Protein AF-A0A2E5XJJ6-F1 (afdb_monomer_lite)

Structure (mmCIF, N/CA/C/O backbone):
data_AF-A0A2E5XJJ6-F1
#
_entry.id   AF-A0A2E5XJJ6-F1
#
loop_
_atom_site.group_PDB
_atom_site.id
_atom_site.type_symbol
_atom_site.label_atom_id
_atom_site.label_alt_id
_atom_site.label_comp_id
_atom_site.label_asym_id
_atom_site.label_entity_id
_atom_site.label_seq_id
_atom_site.pdbx_PDB_ins_code
_atom_site.Cartn_x
_atom_site.Cartn_y
_atom_site.Cartn_z
_atom_site.occupancy
_atom_site.B_iso_or_equiv
_atom_site.auth_seq_id
_atom_site.auth_comp_id
_atom_site.auth_asym_id
_atom_site.auth_atom_id
_atom_site.pdbx_PDB_model_num
ATOM 1 N N . HIS A 1 1 ? 14.465 3.490 2.347 1.00 74.62 1 HIS A N 1
ATOM 2 C CA . HIS A 1 1 ? 13.041 3.192 2.585 1.00 74.62 1 HIS A CA 1
ATOM 3 C C . HIS A 1 1 ? 12.333 4.503 2.823 1.00 74.62 1 HIS A C 1
ATOM 5 O O . HIS A 1 1 ? 12.908 5.352 3.501 1.00 74.62 1 HIS A O 1
ATOM 11 N N . ASN A 1 2 ? 11.133 4.654 2.283 1.00 90.44 2 ASN A N 1
ATOM 12 C CA . ASN A 1 2 ? 10.227 5.732 2.651 1.00 90.44 2 ASN A CA 1
ATOM 13 C C . ASN A 1 2 ? 8.927 5.113 3.182 1.00 90.44 2 ASN A C 1
ATOM 15 O O . ASN A 1 2 ? 8.636 3.944 2.927 1.00 90.44 2 ASN A O 1
ATOM 19 N N . ALA A 1 3 ? 8.163 5.905 3.916 1.00 92.94 3 ALA A N 1
ATOM 20 C CA . ALA A 1 3 ? 6.823 5.546 4.331 1.00 92.94 3 ALA A CA 1
ATOM 21 C C . ALA A 1 3 ? 5.966 6.797 4.212 1.00 92.94 3 ALA A C 1
ATOM 23 O O . ALA A 1 3 ? 6.300 7.821 4.811 1.00 92.94 3 ALA A O 1
ATOM 24 N N . ASP A 1 4 ? 4.909 6.700 3.423 1.00 96.25 4 ASP A N 1
ATOM 25 C CA . ASP A 1 4 ? 3.832 7.676 3.435 1.00 96.25 4 ASP A CA 1
ATOM 26 C C . ASP A 1 4 ? 2.631 7.095 4.180 1.00 96.25 4 ASP A C 1
ATOM 28 O O . ASP A 1 4 ? 2.526 5.875 4.339 1.00 96.25 4 ASP A O 1
ATOM 32 N N . HIS A 1 5 ? 1.765 7.956 4.695 1.00 95.00 5 HIS A N 1
ATOM 33 C CA . HIS A 1 5 ? 0.622 7.533 5.493 1.00 95.00 5 HIS A CA 1
ATOM 34 C C . HIS A 1 5 ? -0.623 8.315 5.116 1.00 95.00 5 HIS A C 1
ATOM 36 O O . HIS A 1 5 ? -0.577 9.528 4.936 1.00 95.00 5 HIS A O 1
ATOM 42 N N . GLU A 1 6 ? -1.746 7.611 5.070 1.00 95.31 6 GLU A N 1
ATOM 43 C CA . GLU A 1 6 ? -3.056 8.208 4.846 1.00 95.31 6 GLU A CA 1
ATOM 44 C C . GLU A 1 6 ? -4.014 7.736 5.936 1.00 95.31 6 GLU A C 1
ATOM 46 O O . GLU A 1 6 ? -3.976 6.574 6.349 1.00 95.31 6 GLU A O 1
ATOM 51 N N . ILE A 1 7 ? -4.866 8.649 6.401 1.00 94.25 7 ILE A N 1
ATOM 52 C CA . ILE A 1 7 ? -5.979 8.336 7.294 1.00 94.25 7 ILE A CA 1
ATOM 53 C C . ILE A 1 7 ? -7.25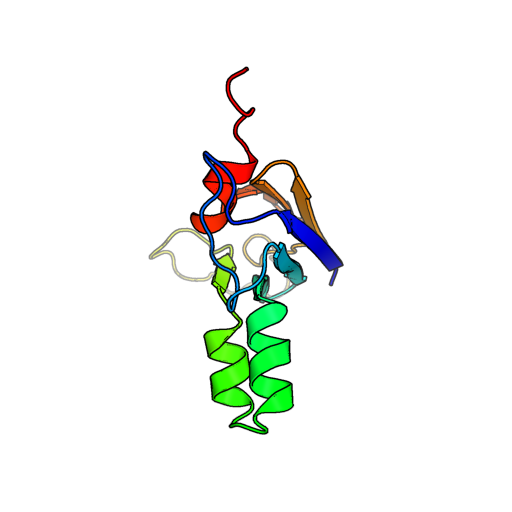8 8.666 6.540 1.00 94.25 7 ILE A C 1
ATOM 55 O O . ILE A 1 7 ? -7.598 9.828 6.317 1.00 94.25 7 ILE A O 1
ATOM 59 N N . PHE A 1 8 ? -7.976 7.623 6.168 1.00 92.94 8 PHE A N 1
ATOM 60 C CA . PHE A 1 8 ? -9.224 7.702 5.443 1.00 92.94 8 PHE A CA 1
ATOM 61 C C . PHE A 1 8 ? -10.383 7.883 6.407 1.00 92.94 8 PHE A C 1
ATOM 63 O O . PHE A 1 8 ? -10.449 7.206 7.425 1.00 92.94 8 PHE A O 1
ATOM 70 N N . GLN A 1 9 ? -11.339 8.743 6.063 1.00 91.62 9 GLN A N 1
ATOM 71 C CA . GLN A 1 9 ? -12.636 8.751 6.731 1.00 91.62 9 GLN A CA 1
ATOM 72 C C . GLN A 1 9 ? -13.520 7.650 6.133 1.00 91.62 9 GLN A C 1
ATOM 74 O O . GLN A 1 9 ? -13.674 7.572 4.913 1.00 91.62 9 GLN A O 1
ATOM 79 N N . THR A 1 10 ? -14.117 6.812 6.975 1.00 91.50 10 THR A N 1
ATOM 80 C CA . THR A 1 10 ? -14.937 5.669 6.546 1.00 91.50 10 THR A CA 1
ATOM 81 C C . THR A 1 10 ? -16.407 5.840 6.940 1.00 91.50 10 THR A C 1
ATOM 83 O O . THR A 1 10 ? -16.777 6.788 7.639 1.00 91.50 10 THR A O 1
ATOM 86 N N . GLY A 1 11 ? -17.277 4.954 6.443 1.00 88.38 11 GLY A N 1
ATOM 87 C CA . GLY A 1 11 ? -18.686 4.892 6.858 1.00 88.38 11 GLY A CA 1
ATOM 88 C C . GLY A 1 11 ? -19.578 6.022 6.325 1.00 88.38 11 GLY A C 1
ATOM 89 O O . GLY A 1 11 ? -20.697 6.214 6.804 1.00 88.38 11 GLY A O 1
ATOM 90 N N . LEU A 1 12 ? -19.106 6.774 5.330 1.00 87.69 12 LEU A N 1
ATOM 91 C CA . LEU A 1 12 ? -19.856 7.834 4.653 1.00 87.69 12 LEU A CA 1
ATOM 92 C C . LEU A 1 12 ? -20.423 7.343 3.305 1.00 87.69 12 LEU A C 1
ATOM 94 O O . LEU A 1 12 ? -19.916 6.376 2.735 1.00 87.69 12 LEU A O 1
ATOM 98 N N . PRO A 1 13 ? -21.447 8.007 2.731 1.00 87.81 13 PRO A N 1
ATOM 99 C CA . PRO A 1 13 ? -21.937 7.668 1.396 1.00 87.81 13 PRO A CA 1
ATOM 100 C C . PRO A 1 13 ? -20.811 7.691 0.352 1.00 87.81 13 PRO A C 1
ATOM 102 O O . PRO A 1 13 ? -20.196 8.728 0.119 1.00 87.81 13 PRO A O 1
ATOM 105 N N . GLY A 1 14 ? -20.553 6.544 -0.279 1.00 84.25 14 GLY A N 1
ATOM 106 C CA . GLY A 1 14 ? -19.476 6.386 -1.261 1.00 84.25 14 GLY A CA 1
ATOM 107 C C . GLY A 1 14 ? -18.113 5.998 -0.680 1.00 84.25 14 GLY A C 1
ATOM 108 O O . GLY A 1 14 ? -17.218 5.723 -1.468 1.00 84.25 14 GLY A O 1
ATOM 109 N N . PHE A 1 15 ? -17.965 5.903 0.647 1.00 87.81 15 PHE A N 1
ATOM 110 C CA . PHE A 1 15 ? -16.746 5.445 1.319 1.00 87.81 15 PHE A CA 1
ATOM 111 C C . PHE A 1 15 ? -17.052 4.208 2.176 1.00 87.81 15 PHE A C 1
ATOM 113 O O . PHE A 1 15 ? -17.692 4.345 3.224 1.00 87.81 15 PHE A O 1
ATOM 120 N N . PRO A 1 16 ? -16.650 3.001 1.735 1.00 87.06 16 PRO A N 1
ATOM 121 C CA . PRO A 1 16 ? -16.906 1.776 2.482 1.00 87.06 16 PRO A CA 1
ATOM 122 C C . PRO A 1 16 ? -16.232 1.821 3.854 1.00 87.06 16 PRO A C 1
ATOM 124 O O . PRO A 1 16 ? -15.240 2.522 4.059 1.00 87.06 16 PRO A O 1
ATOM 127 N N . ASP A 1 17 ? -16.799 1.078 4.799 1.00 87.94 17 ASP A N 1
ATOM 128 C CA . ASP A 1 17 ? -16.194 0.909 6.110 1.00 87.94 17 ASP A CA 1
ATOM 129 C C . ASP A 1 17 ? -15.287 -0.317 6.124 1.00 87.94 17 ASP A C 1
ATOM 131 O O . ASP A 1 17 ? -15.765 -1.447 6.172 1.00 87.94 17 ASP A O 1
ATOM 135 N N . ASN A 1 18 ? -13.984 -0.058 6.031 1.00 86.44 18 ASN A N 1
ATOM 136 C CA . ASN A 1 18 ? -12.925 -1.05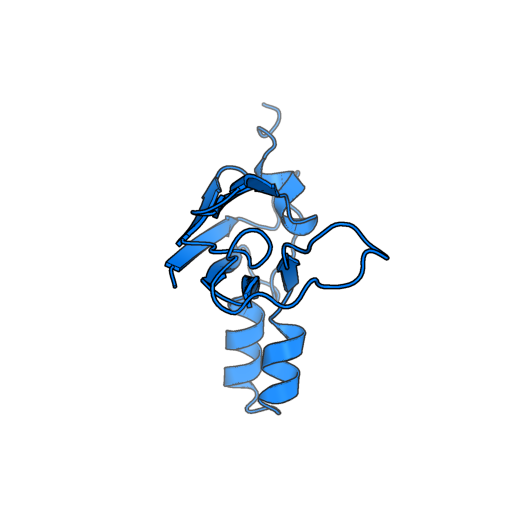6 6.167 1.00 86.44 18 ASN A CA 1
ATOM 137 C C . ASN A 1 18 ? -12.261 -0.994 7.553 1.00 86.44 18 ASN A C 1
ATOM 139 O O . ASN A 1 18 ? -11.247 -1.650 7.769 1.00 86.44 18 ASN A O 1
ATOM 143 N N . SER A 1 19 ? -12.817 -0.203 8.476 1.00 87.69 19 SER A N 1
ATOM 144 C CA . SER A 1 19 ? -12.282 -0.064 9.826 1.00 87.69 19 SER A CA 1
ATOM 145 C C . SER A 1 19 ? -12.687 -1.224 10.740 1.00 87.69 19 SER A C 1
ATOM 147 O O . SER A 1 19 ? -13.630 -1.973 10.464 1.00 87.69 19 SER A O 1
ATOM 149 N N . HIS A 1 20 ? -12.049 -1.325 11.904 1.00 88.12 20 HIS A N 1
ATOM 150 C CA . HIS A 1 20 ? -12.402 -2.255 12.984 1.00 88.12 20 HIS A CA 1
ATOM 151 C C . HIS A 1 20 ? -13.515 -1.690 13.890 1.00 88.12 20 HIS A C 1
ATOM 153 O O . HIS A 1 20 ? -13.468 -1.786 15.119 1.00 88.12 20 HIS A O 1
ATOM 159 N N . GLY A 1 21 ? -14.558 -1.115 13.277 1.00 84.56 21 GLY A N 1
ATOM 160 C CA . GLY A 1 21 ? -15.734 -0.560 13.965 1.00 84.56 21 GLY A CA 1
ATOM 161 C C . GLY A 1 21 ? -15.626 0.927 14.326 1.00 84.56 21 GLY A C 1
ATOM 162 O O . GLY A 1 21 ? -16.341 1.400 15.215 1.00 84.56 21 GLY A O 1
ATOM 163 N N . GLY A 1 22 ? -14.725 1.652 13.661 1.00 86.25 22 GLY A N 1
ATOM 164 C CA . GLY A 1 22 ? -14.530 3.091 13.775 1.00 86.25 22 GLY A CA 1
ATOM 165 C C . GLY A 1 22 ? -15.196 3.889 12.646 1.00 86.25 22 GLY A C 1
ATOM 166 O O . GLY A 1 22 ? -16.160 3.468 12.020 1.00 86.25 22 GLY A O 1
ATOM 167 N N . ALA A 1 23 ? -14.689 5.101 12.425 1.00 91.00 23 ALA A N 1
ATOM 168 C CA . ALA A 1 23 ? -15.044 5.957 11.285 1.00 91.00 23 ALA A CA 1
ATOM 169 C C . ALA A 1 23 ? -13.786 6.415 10.526 1.00 91.00 23 ALA A C 1
ATOM 171 O O . ALA A 1 23 ? -13.781 7.459 9.864 1.00 91.00 23 ALA A O 1
ATOM 172 N N . TRP A 1 24 ? -12.692 5.672 10.705 1.00 92.12 24 TRP A N 1
ATOM 173 C CA . TRP A 1 24 ? -11.403 5.936 10.096 1.00 92.12 24 TRP A CA 1
ATOM 174 C C . TRP A 1 24 ? -10.680 4.627 9.792 1.00 92.12 24 TRP A C 1
ATOM 176 O O . TRP A 1 24 ? -10.874 3.652 10.502 1.00 92.12 24 TRP A O 1
ATOM 186 N N . ASP A 1 25 ? -9.831 4.637 8.774 1.00 92.25 25 ASP A N 1
ATOM 187 C CA . ASP A 1 25 ? -8.933 3.536 8.414 1.00 92.25 25 ASP A CA 1
ATOM 188 C C . ASP A 1 25 ? -7.580 4.161 8.051 1.00 92.25 25 ASP A C 1
ATOM 190 O O . ASP A 1 25 ? -7.528 5.147 7.312 1.00 92.25 25 ASP A O 1
ATOM 194 N N . GLY A 1 26 ? -6.493 3.674 8.648 1.00 94.50 26 GLY A N 1
ATOM 195 C CA . GLY A 1 26 ? -5.161 4.255 8.499 1.00 94.50 26 GLY A CA 1
ATOM 196 C C . GLY A 1 26 ? -4.208 3.284 7.827 1.00 94.50 26 GLY A C 1
ATOM 197 O O . GLY A 1 26 ? -4.066 2.155 8.281 1.00 94.50 26 GLY A O 1
ATOM 198 N N . ARG A 1 27 ? -3.488 3.733 6.796 1.00 96.44 27 ARG A N 1
ATOM 199 C CA . ARG A 1 27 ? -2.584 2.869 6.021 1.00 96.44 27 ARG A CA 1
ATOM 200 C C . ARG A 1 27 ? -1.199 3.483 5.895 1.00 96.44 27 ARG A C 1
ATOM 202 O O . ARG A 1 27 ? -1.056 4.696 5.744 1.00 96.44 27 ARG A O 1
ATOM 209 N N . ILE A 1 28 ? -0.177 2.631 5.938 1.00 97.31 28 ILE A N 1
ATOM 210 C CA . ILE A 1 28 ? 1.214 2.984 5.639 1.00 97.31 28 ILE A CA 1
ATOM 211 C C . ILE A 1 28 ? 1.570 2.426 4.266 1.00 97.31 28 ILE A C 1
ATOM 213 O O . ILE A 1 28 ? 1.534 1.215 4.058 1.00 97.31 28 ILE A O 1
ATOM 217 N N . TYR A 1 29 ? 1.995 3.301 3.362 1.00 97.06 29 TYR A N 1
ATOM 218 C CA . TYR A 1 29 ? 2.526 2.965 2.046 1.00 97.06 29 TYR A CA 1
ATOM 219 C C . TYR A 1 29 ? 4.051 2.969 2.132 1.00 97.06 29 TYR A C 1
ATOM 221 O O . TYR A 1 29 ? 4.710 4.008 2.033 1.00 97.06 29 TYR A O 1
ATOM 229 N N . MET A 1 30 ? 4.628 1.797 2.383 1.00 95.56 30 MET A N 1
ATOM 230 C CA . MET A 1 30 ? 6.061 1.631 2.595 1.00 95.56 30 MET A CA 1
ATOM 231 C C . MET A 1 30 ? 6.769 1.283 1.285 1.00 95.56 30 MET A C 1
ATOM 233 O O . MET A 1 30 ? 6.653 0.168 0.773 1.00 95.56 30 MET A O 1
ATOM 237 N N . GLY A 1 31 ? 7.564 2.221 0.770 1.00 92.94 31 GLY A N 1
ATOM 238 C CA . GLY A 1 31 ? 8.473 1.980 -0.346 1.00 92.94 31 GLY A CA 1
ATOM 239 C C . GLY A 1 31 ? 9.811 1.418 0.134 1.00 92.94 31 GLY A C 1
ATOM 240 O O . GLY A 1 31 ? 10.528 2.008 0.958 1.00 92.94 31 GLY A O 1
ATOM 241 N N . ASN A 1 32 ? 10.178 0.256 -0.399 1.00 89.81 32 ASN A N 1
ATOM 242 C CA . ASN A 1 32 ? 11.425 -0.426 -0.103 1.00 89.81 32 ASN A CA 1
ATOM 243 C C . ASN A 1 32 ? 12.306 -0.558 -1.348 1.00 89.81 32 ASN A C 1
ATOM 245 O O . ASN A 1 32 ? 11.898 -1.086 -2.379 1.00 89.81 32 ASN A O 1
ATOM 249 N N . TYR A 1 33 ? 13.566 -0.160 -1.180 1.00 83.06 33 TYR A N 1
ATOM 250 C CA . TYR A 1 33 ? 14.597 -0.155 -2.212 1.00 83.06 33 TYR A CA 1
ATOM 251 C C . TYR A 1 33 ? 14.884 -1.533 -2.831 1.00 83.06 33 TYR A C 1
ATOM 253 O O . TYR A 1 33 ? 15.431 -1.603 -3.924 1.00 83.06 33 TYR A O 1
ATOM 261 N N . HIS A 1 34 ? 14.554 -2.621 -2.132 1.00 81.31 34 HIS A N 1
ATOM 262 C CA . HIS A 1 34 ? 14.793 -3.991 -2.593 1.00 81.31 34 HIS A CA 1
ATOM 263 C C . HIS A 1 34 ? 13.567 -4.902 -2.514 1.00 81.31 34 HIS A C 1
ATOM 265 O O . HIS A 1 34 ? 13.633 -6.035 -2.980 1.00 81.31 34 HIS A O 1
ATOM 271 N N . SER A 1 35 ? 12.463 -4.442 -1.925 1.00 84.12 35 SER A N 1
ATOM 272 C CA . SER A 1 35 ? 11.249 -5.251 -1.787 1.00 84.12 35 SER A CA 1
ATOM 273 C C . SER A 1 35 ? 9.986 -4.549 -2.276 1.00 84.12 35 SER A C 1
ATOM 275 O O . SER A 1 35 ? 8.903 -5.019 -1.972 1.00 84.12 35 SER A O 1
ATOM 277 N N . GLY A 1 36 ? 10.089 -3.461 -3.041 1.00 89.56 36 GLY A N 1
ATOM 278 C CA . GLY A 1 36 ? 8.923 -2.834 -3.668 1.00 89.56 36 GLY A CA 1
ATOM 279 C C . GLY A 1 36 ? 8.012 -2.087 -2.687 1.00 89.56 36 GLY A C 1
ATOM 280 O O . GLY A 1 36 ? 8.479 -1.563 -1.675 1.00 89.56 36 GLY A O 1
ATOM 281 N N . LEU A 1 37 ? 6.723 -2.001 -3.017 1.00 93.94 37 LEU A N 1
ATOM 282 C CA . LEU A 1 37 ? 5.686 -1.393 -2.180 1.00 93.94 37 LEU A CA 1
ATOM 283 C C . LEU A 1 37 ? 5.083 -2.437 -1.239 1.00 93.94 37 LEU A C 1
ATOM 285 O O . LEU A 1 37 ? 4.714 -3.522 -1.686 1.00 93.94 37 LEU A O 1
ATOM 289 N N . TRP A 1 38 ? 4.886 -2.048 0.016 1.00 95.62 38 TRP A N 1
ATOM 290 C CA . TRP A 1 38 ? 4.078 -2.765 1.001 1.00 95.62 38 TRP A CA 1
ATOM 291 C C . TRP A 1 38 ? 3.054 -1.802 1.589 1.00 95.62 38 TRP A C 1
ATOM 293 O O . TRP A 1 38 ? 3.427 -0.711 2.023 1.00 95.62 38 TRP A O 1
ATOM 303 N N . VAL A 1 39 ? 1.784 -2.193 1.593 1.00 97.38 39 VAL A N 1
ATOM 304 C CA . VAL A 1 39 ? 0.691 -1.420 2.187 1.00 97.38 39 VAL A CA 1
ATOM 305 C C . VAL A 1 39 ? 0.253 -2.117 3.462 1.00 97.38 39 VAL A C 1
ATOM 307 O O . VAL A 1 39 ? -0.134 -3.286 3.436 1.00 97.38 39 VAL A O 1
ATOM 310 N N . ILE A 1 40 ? 0.361 -1.401 4.574 1.00 97.12 40 ILE A N 1
ATOM 311 C CA . ILE A 1 40 ? 0.127 -1.929 5.914 1.00 97.12 40 ILE A CA 1
ATOM 312 C C . ILE A 1 40 ? -1.078 -1.208 6.507 1.00 97.12 40 ILE A C 1
ATOM 314 O O . ILE A 1 40 ? -1.042 0.014 6.645 1.00 97.12 40 ILE A O 1
ATOM 318 N N . ASP A 1 41 ? -2.108 -1.958 6.880 1.00 96.12 41 ASP A N 1
ATOM 319 C CA . ASP A 1 41 ? -3.228 -1.456 7.664 1.00 96.12 41 ASP A CA 1
ATOM 320 C C . ASP A 1 41 ? -2.812 -1.279 9.134 1.00 96.12 41 ASP A C 1
ATOM 322 O O . ASP A 1 41 ? -2.418 -2.221 9.835 1.00 96.12 41 ASP A O 1
ATOM 326 N N . ILE A 1 42 ? -2.865 -0.031 9.591 1.00 95.31 42 ILE A N 1
ATOM 327 C CA . ILE A 1 42 ? -2.460 0.377 10.935 1.00 95.31 42 ILE A CA 1
ATOM 328 C C . ILE A 1 42 ? -3.459 -0.154 11.957 1.00 95.31 42 ILE A C 1
ATOM 330 O O . ILE A 1 42 ? -3.053 -0.553 13.051 1.00 95.31 42 ILE A O 1
ATOM 334 N N . GLU A 1 43 ? -4.750 -0.168 11.625 1.00 93.81 43 GLU A N 1
ATOM 335 C CA . GLU A 1 43 ? -5.774 -0.540 12.594 1.00 93.81 43 GLU A CA 1
ATOM 336 C C . GLU A 1 43 ? -5.692 -2.033 12.937 1.00 93.81 43 GLU A C 1
ATOM 338 O O . GLU A 1 43 ? -5.666 -2.378 14.121 1.00 93.81 43 GLU A O 1
ATOM 343 N N . SER A 1 44 ? -5.481 -2.905 11.943 1.00 93.31 44 SER A N 1
ATOM 344 C CA . SER A 1 44 ? -5.202 -4.333 12.168 1.00 93.31 44 SER A CA 1
ATOM 345 C C . SER A 1 44 ? -3.969 -4.557 13.050 1.00 93.31 44 SER A C 1
ATOM 347 O O . SER A 1 44 ? -4.002 -5.393 13.956 1.00 93.31 44 SER A O 1
ATOM 349 N N . LEU A 1 45 ? -2.889 -3.782 12.862 1.00 93.69 45 LEU A N 1
ATOM 350 C CA . LEU A 1 45 ? -1.718 -3.851 13.751 1.00 93.69 45 LEU A CA 1
ATOM 351 C C . LEU A 1 45 ? -2.044 -3.418 15.186 1.00 93.69 45 LEU A C 1
ATOM 353 O O . LEU A 1 45 ? -1.541 -4.020 16.140 1.00 93.69 45 LEU A O 1
ATOM 357 N N . MET A 1 46 ? -2.859 -2.374 15.354 1.00 93.06 46 MET A N 1
ATOM 358 C CA . MET A 1 46 ? -3.269 -1.882 16.671 1.00 93.06 46 MET A CA 1
ATOM 359 C C . MET A 1 46 ? -4.136 -2.907 17.404 1.00 93.06 46 MET A C 1
ATOM 361 O O . MET A 1 46 ? -3.855 -3.205 18.567 1.00 93.06 46 MET A O 1
ATOM 365 N N . VAL A 1 47 ? -5.136 -3.477 16.726 1.00 92.44 47 VAL A N 1
ATOM 366 C CA . VAL A 1 47 ? -6.007 -4.528 17.274 1.00 92.44 47 VAL A CA 1
ATOM 367 C C . VAL A 1 47 ? -5.174 -5.734 17.705 1.00 92.44 47 VAL A C 1
ATOM 369 O O . VAL A 1 47 ? -5.221 -6.126 18.872 1.00 92.44 47 VAL A O 1
ATOM 372 N N . ALA A 1 48 ? -4.306 -6.244 16.827 1.00 92.62 48 ALA A N 1
ATOM 373 C CA . ALA A 1 48 ? -3.442 -7.377 17.154 1.00 92.62 48 ALA A CA 1
ATOM 374 C C . ALA A 1 48 ? -2.498 -7.090 18.341 1.00 92.62 48 ALA A C 1
ATOM 376 O O . ALA A 1 48 ? -2.224 -7.970 19.164 1.00 92.62 48 ALA A O 1
ATOM 377 N N . GLY A 1 49 ? -2.013 -5.848 18.458 1.00 90.75 49 GLY A N 1
ATOM 378 C CA . GLY A 1 49 ? -1.191 -5.397 19.580 1.00 90.75 49 GLY A CA 1
ATOM 379 C C . GLY A 1 49 ? -1.930 -5.405 20.922 1.00 90.75 49 GLY A C 1
ATOM 380 O O . GLY A 1 49 ? -1.323 -5.731 21.944 1.00 90.75 49 GLY A O 1
ATOM 381 N N . LEU A 1 50 ? -3.229 -5.090 20.924 1.00 93.00 50 LEU A N 1
ATOM 382 C CA . LEU A 1 50 ? -4.084 -5.140 22.116 1.00 93.00 50 LEU A CA 1
ATOM 383 C C . LEU A 1 50 ? -4.419 -6.577 22.528 1.00 93.00 50 LEU A C 1
ATOM 385 O O . LEU A 1 50 ? -4.488 -6.875 23.720 1.00 93.00 50 LEU A O 1
ATOM 389 N N . GLU A 1 51 ? -4.598 -7.466 21.554 1.00 92.88 51 GLU A N 1
ATOM 390 C CA . GLU A 1 51 ? -4.945 -8.871 21.791 1.00 92.88 51 GLU A CA 1
ATOM 391 C C . GLU A 1 51 ? -3.741 -9.726 22.213 1.00 92.88 51 GLU A C 1
ATOM 393 O O . GLU A 1 51 ? -3.909 -10.812 22.769 1.00 92.88 51 GLU A O 1
ATOM 398 N N . GLY A 1 52 ? -2.515 -9.240 21.986 1.00 89.25 52 GLY A N 1
ATOM 399 C CA . GLY A 1 52 ? -1.289 -9.959 22.343 1.00 89.25 52 GLY A CA 1
ATOM 400 C C . GLY A 1 52 ? -1.090 -11.247 21.537 1.00 89.25 52 GLY A C 1
ATOM 401 O O . GLY A 1 52 ? -0.465 -12.190 22.029 1.00 89.25 52 GLY A O 1
ATOM 402 N N . GLY A 1 53 ? -1.645 -11.293 20.323 1.00 84.44 53 GLY A N 1
ATOM 403 C CA . GLY A 1 53 ? -1.638 -12.459 19.444 1.00 84.44 53 GLY A CA 1
ATOM 404 C C . GLY A 1 53 ? -0.270 -12.798 18.840 1.00 84.44 53 GLY A C 1
ATOM 405 O O . GLY A 1 53 ? 0.770 -12.206 19.149 1.00 84.44 53 GLY A O 1
ATOM 406 N N . ASN A 1 54 ? -0.262 -13.786 17.943 1.00 93.94 54 ASN A N 1
ATOM 407 C CA . ASN A 1 54 ? 0.931 -14.156 17.187 1.00 93.94 54 ASN A CA 1
ATOM 408 C C . ASN A 1 54 ? 1.342 -13.012 16.250 1.00 93.94 54 ASN A C 1
ATOM 410 O O . ASN A 1 54 ? 0.573 -12.572 15.402 1.00 93.94 54 ASN A O 1
ATOM 414 N N . LYS A 1 55 ? 2.595 -12.570 16.367 1.00 92.12 55 LYS A N 1
ATOM 415 C CA . LYS A 1 55 ? 3.135 -11.468 15.561 1.00 92.12 55 LYS A CA 1
ATOM 416 C C . LYS A 1 55 ? 3.210 -11.790 14.073 1.00 92.12 55 LYS A C 1
ATOM 418 O O . LYS A 1 55 ? 3.061 -10.890 13.261 1.00 92.12 55 LYS A O 1
ATOM 423 N N . THR A 1 56 ? 3.467 -13.047 13.716 1.00 94.25 56 THR A N 1
ATOM 424 C CA . THR A 1 56 ? 3.547 -13.456 12.306 1.00 94.25 56 THR A CA 1
ATOM 425 C C . THR A 1 56 ? 2.192 -13.291 11.643 1.00 94.25 56 THR A C 1
ATOM 427 O O . THR A 1 56 ? 2.107 -12.650 10.603 1.00 94.25 56 THR A O 1
ATOM 430 N N . ASP A 1 57 ? 1.147 -13.800 12.292 1.00 94.69 57 ASP A N 1
ATOM 431 C CA . ASP A 1 57 ? -0.225 -13.707 11.798 1.00 94.69 57 ASP A CA 1
ATOM 432 C C . ASP A 1 57 ? -0.641 -12.231 11.724 1.00 94.69 57 ASP A C 1
ATOM 434 O O . ASP A 1 57 ? -1.039 -11.764 10.666 1.00 94.69 57 ASP A O 1
ATOM 438 N N . ALA A 1 58 ? -0.353 -11.444 12.768 1.00 95.00 58 ALA A N 1
ATOM 439 C CA . ALA A 1 58 ? -0.600 -10.001 12.771 1.00 95.00 58 ALA A CA 1
ATOM 440 C C . ALA A 1 58 ? 0.081 -9.253 11.606 1.00 95.00 58 ALA A C 1
ATOM 442 O O . ALA A 1 58 ? -0.519 -8.375 10.988 1.00 95.00 58 ALA A O 1
ATOM 443 N N . HIS A 1 59 ? 1.341 -9.570 11.291 1.00 94.38 59 HIS A N 1
ATOM 444 C CA . HIS A 1 59 ? 2.053 -8.942 10.173 1.00 94.38 59 HIS A CA 1
ATOM 445 C C . HIS A 1 59 ? 1.491 -9.358 8.809 1.00 94.38 59 HIS A C 1
ATOM 447 O O . HIS A 1 59 ? 1.452 -8.533 7.898 1.00 94.38 59 HIS A O 1
ATOM 453 N N . MET A 1 60 ? 1.048 -10.608 8.667 1.00 94.19 60 MET A N 1
ATOM 454 C CA . MET A 1 60 ? 0.419 -11.087 7.435 1.00 94.19 60 MET A CA 1
ATOM 455 C C . MET A 1 60 ? -0.960 -10.451 7.244 1.00 94.19 60 MET A C 1
ATOM 457 O O . MET A 1 60 ? -1.220 -9.899 6.180 1.00 94.19 60 MET A O 1
ATOM 461 N N . ASP A 1 61 ? -1.790 -10.452 8.286 1.00 93.88 61 ASP A N 1
ATOM 462 C CA . ASP A 1 61 ? -3.156 -9.922 8.249 1.00 93.88 61 ASP A CA 1
ATOM 463 C C . ASP A 1 61 ? -3.177 -8.404 8.026 1.00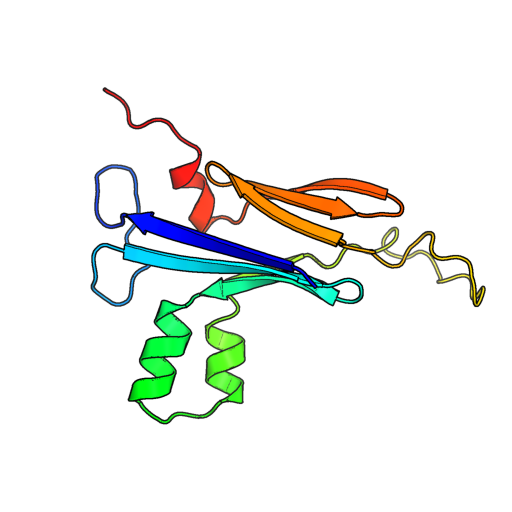 93.88 61 ASP A C 1
ATOM 465 O O . ASP A 1 61 ? -4.007 -7.893 7.281 1.00 93.88 61 ASP A O 1
ATOM 469 N N . SER A 1 62 ? -2.223 -7.676 8.615 1.00 95.69 62 SER A N 1
ATOM 470 C CA . SER A 1 62 ? -2.089 -6.229 8.396 1.00 95.69 62 SER A CA 1
ATOM 471 C C . SER A 1 62 ? -1.504 -5.850 7.034 1.00 95.69 62 SER A C 1
ATOM 473 O O . SER A 1 62 ? -1.582 -4.686 6.649 1.00 95.69 62 SER A O 1
ATOM 475 N N . THR A 1 63 ? -0.913 -6.780 6.278 1.00 96.56 63 THR A N 1
ATOM 476 C CA . THR A 1 63 ? -0.378 -6.474 4.943 1.00 96.56 63 THR A CA 1
ATOM 477 C C . THR A 1 63 ? -1.491 -6.592 3.903 1.00 96.56 63 THR A C 1
ATOM 479 O O . THR A 1 63 ? -1.727 -7.656 3.334 1.00 96.56 63 THR A O 1
ATOM 482 N N . VAL A 1 64 ? -2.168 -5.478 3.628 1.00 95.94 64 VAL A N 1
ATOM 483 C CA . VAL A 1 64 ? -3.359 -5.426 2.757 1.00 95.94 64 VAL A CA 1
ATOM 484 C C . VAL A 1 64 ? -3.039 -5.269 1.270 1.00 95.94 64 VAL A C 1
ATOM 486 O O . VAL A 1 64 ? -3.918 -5.401 0.421 1.00 95.94 64 VAL A O 1
ATOM 489 N N . GLY A 1 65 ? -1.779 -5.011 0.925 1.00 95.44 65 GLY A N 1
ATOM 490 C CA . GLY A 1 65 ? -1.349 -4.926 -0.464 1.00 95.44 65 GLY A CA 1
ATOM 491 C C . GLY A 1 65 ? 0.163 -4.918 -0.606 1.00 95.44 65 GLY A C 1
ATOM 492 O O . GLY A 1 65 ? 0.896 -4.519 0.298 1.00 95.44 65 GLY A O 1
ATOM 493 N N . TYR A 1 66 ? 0.644 -5.344 -1.768 1.00 94.06 66 TYR A N 1
ATOM 494 C CA . TYR A 1 66 ? 2.047 -5.218 -2.128 1.00 94.06 66 TYR A CA 1
ATOM 495 C C . TYR A 1 66 ? 2.201 -5.078 -3.640 1.00 94.06 66 TYR A C 1
ATOM 497 O O . TYR A 1 66 ? 1.374 -5.548 -4.420 1.00 94.06 66 TYR A O 1
ATOM 505 N N . HIS A 1 67 ? 3.296 -4.454 -4.056 1.00 89.50 67 HIS A N 1
ATOM 506 C CA . HIS A 1 67 ? 3.733 -4.480 -5.442 1.00 89.50 67 HIS A CA 1
ATOM 507 C C . HIS A 1 67 ? 5.230 -4.756 -5.478 1.00 89.50 67 HIS A C 1
ATOM 509 O O . HIS A 1 67 ? 6.034 -3.963 -4.986 1.00 89.50 67 HIS A O 1
ATOM 515 N N . LEU A 1 68 ? 5.591 -5.887 -6.079 1.00 83.88 68 LEU A N 1
ATOM 516 C CA . LEU A 1 68 ? 6.964 -6.245 -6.393 1.00 83.88 68 LEU A CA 1
ATOM 517 C C . LEU A 1 68 ? 7.162 -5.994 -7.879 1.00 83.88 68 LEU A C 1
ATOM 519 O O . LEU A 1 68 ? 6.649 -6.772 -8.682 1.00 83.88 68 LEU A O 1
ATOM 523 N N . PRO A 1 69 ? 7.872 -4.936 -8.283 1.00 69.69 69 PRO A N 1
ATOM 524 C CA . PRO A 1 69 ? 8.211 -4.832 -9.685 1.00 69.69 69 PRO A CA 1
ATOM 525 C C . PRO A 1 69 ? 9.127 -5.999 -10.062 1.00 69.69 69 PRO A C 1
ATOM 527 O O . PRO A 1 69 ? 10.068 -6.344 -9.345 1.00 69.69 69 PRO A O 1
ATOM 530 N N . HIS A 1 70 ? 8.823 -6.629 -11.183 1.00 64.50 70 HIS A N 1
ATOM 531 C CA . HIS A 1 70 ? 9.569 -7.762 -11.702 1.00 64.50 70 HIS A CA 1
ATOM 532 C C . HIS A 1 70 ? 9.859 -7.548 -13.187 1.00 64.50 70 HIS A C 1
ATOM 534 O O . HIS A 1 70 ? 9.212 -6.741 -13.860 1.00 64.50 70 HIS A O 1
ATOM 540 N N . GLY A 1 71 ? 10.868 -8.261 -13.693 1.00 58.69 71 GLY A N 1
ATOM 541 C CA . GLY A 1 71 ? 11.117 -8.357 -15.129 1.00 58.69 71 GLY A CA 1
ATOM 542 C C . GLY A 1 71 ? 9.976 -9.079 -15.855 1.00 58.69 71 GLY A C 1
ATOM 543 O O . GLY A 1 71 ? 9.024 -9.551 -15.237 1.00 58.69 71 GLY A O 1
ATOM 544 N N . ALA A 1 72 ? 10.071 -9.186 -17.180 1.00 59.41 72 ALA A N 1
ATOM 545 C CA . ALA A 1 72 ? 9.070 -9.900 -17.969 1.00 59.41 72 ALA A CA 1
ATOM 546 C C . ALA A 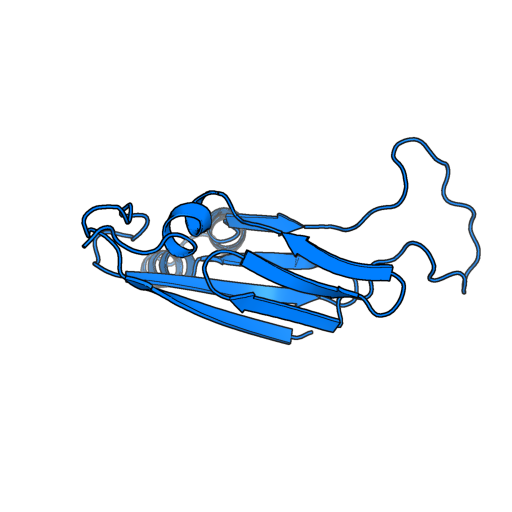1 72 ? 8.932 -11.366 -17.516 1.00 59.41 72 ALA A C 1
ATOM 548 O O . ALA A 1 72 ? 9.930 -12.083 -17.393 1.00 59.41 72 ALA A O 1
ATOM 549 N N . ASP A 1 73 ? 7.694 -11.813 -17.303 1.00 60.44 73 ASP A N 1
ATOM 550 C CA . ASP A 1 73 ? 7.404 -13.183 -16.881 1.00 60.44 73 ASP A CA 1
ATOM 551 C C . ASP A 1 73 ? 7.966 -14.207 -17.877 1.00 60.44 73 ASP A C 1
ATOM 553 O O . ASP A 1 73 ? 7.801 -14.088 -19.093 1.00 60.44 73 ASP A O 1
ATOM 557 N N . GLY A 1 74 ? 8.631 -15.242 -17.356 1.00 63.75 74 GLY A N 1
ATOM 558 C CA . GLY A 1 74 ? 9.186 -16.335 -18.161 1.00 63.75 74 GLY A CA 1
ATOM 559 C C . GLY A 1 74 ? 10.527 -16.041 -18.845 1.00 63.75 74 GLY A C 1
ATOM 560 O O . GLY A 1 74 ? 11.041 -16.917 -19.544 1.00 63.75 74 GLY A O 1
ATOM 561 N N . ALA A 1 75 ? 11.125 -14.864 -18.638 1.00 57.75 75 ALA A N 1
ATOM 562 C CA . ALA A 1 75 ? 12.479 -14.567 -19.103 1.00 57.75 75 ALA A CA 1
ATOM 563 C C . ALA A 1 75 ? 13.535 -15.011 -18.061 1.00 57.75 75 ALA A C 1
ATOM 565 O O . ALA A 1 75 ? 13.428 -14.634 -16.892 1.00 57.75 75 ALA A O 1
ATOM 566 N N . PRO A 1 76 ? 14.563 -15.801 -18.442 1.00 53.94 76 PRO A N 1
ATOM 567 C CA . PRO A 1 76 ? 15.668 -16.143 -17.548 1.00 53.94 76 PRO A CA 1
ATOM 568 C C . PRO A 1 76 ? 16.428 -14.893 -17.091 1.00 53.94 76 PRO A C 1
ATOM 570 O O . PRO A 1 76 ? 16.688 -13.993 -17.888 1.00 53.94 76 PRO A O 1
ATOM 573 N N . LEU A 1 77 ? 16.819 -14.865 -15.816 1.00 52.88 77 LEU A N 1
ATOM 574 C CA . LEU A 1 77 ? 17.647 -13.801 -15.251 1.00 52.88 77 LEU A CA 1
ATOM 575 C C . LEU A 1 77 ? 19.075 -13.933 -15.788 1.00 52.88 77 LEU A C 1
ATOM 577 O O . LEU A 1 77 ? 19.788 -14.864 -15.406 1.00 52.88 77 LEU A O 1
ATOM 581 N N . ASP A 1 78 ? 19.504 -13.009 -16.647 1.00 54.50 78 ASP A N 1
ATOM 582 C CA . ASP A 1 78 ? 20.904 -12.958 -17.058 1.00 54.50 78 ASP A CA 1
ATOM 583 C C . ASP A 1 78 ? 21.724 -12.388 -15.894 1.00 54.50 78 ASP A C 1
ATOM 585 O O . ASP A 1 78 ? 21.597 -11.229 -15.493 1.00 54.50 78 ASP A O 1
ATOM 589 N N . SER A 1 79 ? 22.512 -13.257 -15.266 1.00 48.41 79 SER A N 1
ATOM 590 C CA . SER A 1 79 ? 23.336 -12.912 -14.114 1.00 48.41 79 SER A CA 1
ATOM 591 C C . SER A 1 79 ? 24.411 -11.914 -14.534 1.00 48.41 79 SER A C 1
ATOM 593 O O . SER A 1 79 ? 25.434 -12.277 -15.109 1.00 48.41 79 SER A O 1
ATOM 595 N N . SER A 1 80 ? 24.216 -10.643 -14.206 1.00 52.00 80 SER A N 1
ATOM 596 C CA . SER A 1 80 ? 25.302 -9.673 -14.200 1.00 52.00 80 SER A CA 1
ATOM 597 C C . SER A 1 80 ? 25.238 -8.866 -12.910 1.00 52.00 80 SER A C 1
ATOM 599 O O . SER A 1 80 ? 24.265 -8.189 -12.598 1.00 52.00 80 SER A O 1
ATOM 601 N N . TYR A 1 81 ? 26.300 -8.994 -12.113 1.00 46.19 81 TYR A N 1
ATOM 602 C CA . TYR A 1 81 ? 26.417 -8.548 -10.717 1.00 46.19 81 TYR A CA 1
ATOM 603 C C . TYR A 1 81 ? 26.333 -7.012 -10.526 1.00 46.19 81 TYR A C 1
ATOM 605 O O . TYR A 1 81 ? 26.499 -6.520 -9.416 1.00 46.19 81 TYR A O 1
ATOM 613 N N . TYR A 1 82 ? 26.069 -6.259 -11.601 1.00 48.91 82 TYR A N 1
ATOM 614 C CA . TYR A 1 82 ? 25.902 -4.803 -11.634 1.00 48.91 82 TYR A CA 1
ATOM 615 C C . TYR A 1 82 ? 24.924 -4.325 -12.729 1.00 48.91 82 TYR A C 1
ATOM 617 O O . TYR A 1 82 ? 24.896 -3.132 -13.027 1.00 48.91 82 TYR A O 1
ATOM 625 N N . ASP A 1 83 ? 24.121 -5.217 -13.326 1.00 53.84 83 ASP A N 1
ATOM 626 C CA . ASP A 1 83 ? 22.980 -4.794 -14.145 1.00 53.84 83 ASP A CA 1
ATOM 627 C C . ASP A 1 83 ? 21.738 -4.704 -13.259 1.00 53.84 83 ASP A C 1
ATOM 629 O O . ASP A 1 83 ? 21.000 -5.658 -13.010 1.00 53.84 83 ASP A O 1
ATOM 633 N N . PHE A 1 84 ? 21.559 -3.506 -12.721 1.00 53.12 84 PHE A N 1
ATOM 634 C CA . PHE A 1 84 ? 20.443 -3.111 -11.876 1.00 53.12 84 PHE A CA 1
ATOM 635 C C . PHE A 1 84 ? 19.146 -2.873 -12.670 1.00 53.12 84 PHE A C 1
ATOM 637 O O . PHE A 1 84 ? 18.175 -2.372 -12.105 1.00 53.12 84 PHE A O 1
ATOM 644 N N . GLY A 1 85 ? 19.106 -3.215 -13.964 1.00 52.50 85 GLY A N 1
ATOM 645 C CA . GLY A 1 85 ? 17.974 -2.941 -14.847 1.00 52.50 85 GLY A CA 1
ATOM 646 C C . GLY A 1 85 ? 16.648 -3.589 -14.434 1.00 52.50 85 GLY A C 1
ATOM 647 O O . GLY A 1 85 ? 15.601 -3.109 -14.862 1.00 52.50 85 GLY A O 1
ATOM 648 N N . TRP A 1 86 ? 16.664 -4.632 -13.591 1.00 54.69 86 TRP A N 1
ATOM 649 C CA . TRP A 1 86 ? 15.454 -5.381 -13.216 1.00 54.69 86 TRP A CA 1
ATOM 650 C C . TRP A 1 86 ? 15.095 -5.361 -11.723 1.00 54.69 86 TRP A C 1
ATOM 652 O O . TRP A 1 86 ? 13.949 -5.659 -11.390 1.00 54.69 86 TRP A O 1
ATOM 662 N N . THR A 1 87 ? 16.014 -5.005 -10.816 1.00 59.38 87 THR A N 1
ATOM 663 C CA . THR A 1 87 ? 15.670 -4.851 -9.393 1.00 59.38 87 THR A CA 1
ATOM 664 C C . THR A 1 87 ? 14.952 -3.517 -9.209 1.00 59.38 87 THR A C 1
ATOM 666 O O . THR A 1 87 ? 15.518 -2.476 -9.544 1.00 59.38 87 THR A O 1
ATOM 669 N N . PRO A 1 88 ? 13.726 -3.492 -8.672 1.00 61.81 88 PRO A N 1
ATOM 670 C CA . PRO A 1 88 ? 13.053 -2.235 -8.419 1.00 61.81 88 PRO A CA 1
ATOM 671 C C . PRO A 1 88 ? 13.681 -1.471 -7.281 1.00 61.81 88 PRO A C 1
ATOM 673 O O . PRO A 1 88 ? 13.570 -1.843 -6.116 1.00 61.81 88 PRO A O 1
ATOM 676 N N . PHE A 1 89 ? 14.255 -0.336 -7.635 1.00 76.62 89 PHE A N 1
ATOM 677 C CA . PHE A 1 89 ? 14.770 0.626 -6.685 1.00 76.62 89 PHE A CA 1
ATOM 678 C C . PHE A 1 89 ? 13.687 1.633 -6.347 1.00 76.62 89 PHE A C 1
ATOM 680 O O . PHE A 1 89 ? 13.774 2.795 -6.744 1.00 76.62 89 PHE A O 1
ATOM 687 N N . ILE A 1 90 ? 12.649 1.174 -5.637 1.00 85.81 90 ILE A N 1
ATOM 688 C CA . ILE A 1 90 ? 11.604 2.074 -5.144 1.00 85.81 90 ILE A CA 1
ATOM 689 C C . ILE A 1 90 ? 12.231 2.998 -4.102 1.00 85.81 90 ILE A C 1
ATOM 691 O O . ILE A 1 90 ? 12.600 2.590 -2.997 1.00 85.81 90 ILE A O 1
ATOM 695 N N . TRP A 1 91 ? 12.390 4.255 -4.499 1.00 84.94 91 TRP A N 1
ATOM 696 C CA . TRP A 1 91 ? 12.894 5.336 -3.667 1.00 84.94 91 TRP A CA 1
ATOM 697 C C . TRP A 1 91 ? 11.783 5.940 -2.816 1.00 84.94 91 TRP A C 1
ATOM 699 O O . TRP A 1 91 ? 11.992 6.208 -1.632 1.00 84.94 91 TRP A O 1
ATOM 709 N N . ALA A 1 92 ? 10.616 6.140 -3.432 1.00 90.62 92 ALA A N 1
ATOM 710 C CA . ALA A 1 92 ? 9.456 6.737 -2.797 1.00 90.62 92 ALA A CA 1
ATOM 711 C C . ALA A 1 92 ? 8.163 6.021 -3.201 1.00 90.62 92 ALA A C 1
ATOM 713 O O . ALA A 1 92 ? 8.003 5.646 -4.359 1.00 90.62 92 ALA A O 1
ATOM 714 N N . ALA A 1 93 ? 7.262 5.880 -2.240 1.00 94.62 93 ALA A N 1
ATOM 715 C CA . ALA A 1 93 ? 5.850 5.572 -2.391 1.00 94.62 93 ALA A CA 1
ATOM 716 C C . ALA A 1 93 ? 5.047 6.705 -1.745 1.00 94.62 93 ALA A C 1
ATOM 718 O O . ALA A 1 93 ? 5.210 6.931 -0.548 1.00 94.62 93 ALA A O 1
ATOM 719 N N . GLU A 1 94 ? 4.237 7.415 -2.523 1.00 94.88 94 GLU A N 1
ATOM 720 C CA . GLU A 1 94 ? 3.422 8.543 -2.051 1.00 94.88 94 GLU A CA 1
ATOM 721 C C . GLU A 1 94 ? 1.957 8.287 -2.391 1.00 94.88 94 GLU A C 1
ATOM 723 O O . GLU A 1 94 ? 1.628 7.980 -3.541 1.00 94.88 94 GLU A O 1
ATOM 728 N N . HIS A 1 95 ? 1.080 8.384 -1.400 1.00 95.44 95 HIS A N 1
ATOM 729 C CA . HIS A 1 95 ? -0.353 8.256 -1.598 1.00 95.44 95 HIS A CA 1
ATOM 730 C C . HIS A 1 95 ? -0.957 9.618 -1.956 1.00 95.44 95 HIS A C 1
ATOM 732 O O . HIS A 1 95 ? -0.684 10.643 -1.334 1.00 95.44 95 HIS A O 1
ATOM 738 N N . TYR A 1 96 ? -1.808 9.641 -2.978 1.00 93.75 96 TYR A N 1
ATOM 739 C CA . TYR A 1 96 ? -2.584 10.821 -3.323 1.00 93.75 96 TYR A CA 1
ATOM 740 C C . TYR A 1 96 ? -3.886 10.429 -4.016 1.00 93.75 96 TYR A C 1
ATOM 742 O O . TYR A 1 96 ? -3.877 9.855 -5.105 1.00 93.75 96 TYR A O 1
ATOM 750 N N . LYS A 1 97 ? -5.015 10.801 -3.398 1.00 91.75 97 LYS A N 1
ATOM 751 C CA . LYS A 1 97 ? -6.372 10.617 -3.944 1.00 91.75 97 LYS A CA 1
ATOM 752 C C . LYS A 1 97 ? -6.622 9.196 -4.463 1.00 91.75 97 LYS A C 1
ATOM 754 O O . LYS A 1 97 ? -6.986 9.012 -5.622 1.00 91.75 97 LYS A O 1
ATOM 759 N N . GLY A 1 98 ? -6.409 8.199 -3.611 1.00 92.62 98 GLY A N 1
ATOM 760 C CA . GLY A 1 98 ? -6.703 6.802 -3.922 1.00 92.62 98 GLY A CA 1
ATOM 761 C C . GLY A 1 98 ? -5.717 6.136 -4.885 1.00 92.62 98 GLY A C 1
ATOM 762 O O . GLY A 1 98 ? -6.005 5.054 -5.389 1.00 92.62 98 GLY A O 1
ATOM 763 N N . TYR A 1 99 ? -4.583 6.775 -5.174 1.00 94.81 99 TYR A N 1
ATOM 764 C CA . TYR A 1 99 ? -3.484 6.203 -5.949 1.00 94.81 99 TYR A CA 1
ATOM 765 C C . TYR A 1 99 ? -2.197 6.250 -5.138 1.00 94.81 99 TYR A C 1
ATOM 767 O O . TYR A 1 99 ? -1.981 7.171 -4.352 1.00 94.81 99 TYR A O 1
ATOM 775 N N . THR A 1 100 ? -1.304 5.301 -5.396 1.00 95.50 100 THR A N 1
ATOM 776 C CA . THR A 1 100 ? 0.066 5.311 -4.887 1.00 95.50 100 THR A CA 1
ATOM 777 C C . THR A 1 100 ? 1.040 5.516 -6.041 1.00 95.50 100 THR A C 1
ATOM 779 O O . THR A 1 100 ? 1.074 4.752 -7.009 1.00 95.50 100 THR A O 1
ATOM 782 N N . TYR A 1 101 ? 1.857 6.552 -5.919 1.00 93.38 101 TYR A N 1
ATOM 783 C CA . TYR A 1 101 ? 2.899 6.930 -6.860 1.00 93.38 101 TYR A CA 1
ATOM 784 C C . TYR A 1 101 ? 4.220 6.328 -6.394 1.00 93.38 101 TYR A C 1
ATOM 786 O O . TYR A 1 101 ? 4.712 6.661 -5.316 1.00 93.38 101 TYR A O 1
ATOM 794 N N . LEU A 1 102 ? 4.799 5.437 -7.198 1.00 91.19 102 LEU A N 1
ATOM 795 C CA . LEU A 1 102 ? 6.067 4.779 -6.900 1.00 91.19 102 LEU A CA 1
ATOM 796 C C . LEU A 1 102 ? 7.174 5.350 -7.780 1.00 91.19 102 LEU A C 1
ATOM 798 O O . LEU A 1 102 ? 7.193 5.134 -8.992 1.00 91.19 102 LEU A O 1
ATOM 802 N N . SER A 1 103 ? 8.119 6.048 -7.161 1.00 87.56 103 SER A N 1
ATOM 803 C CA . SER A 1 103 ? 9.329 6.517 -7.827 1.00 87.56 103 SER A CA 1
ATOM 804 C C . SER A 1 103 ? 10.383 5.416 -7.803 1.00 87.56 103 SER A C 1
ATOM 806 O O . SER A 1 103 ? 10.935 5.098 -6.746 1.00 87.56 103 SER A O 1
ATOM 808 N N . CYS A 1 104 ? 10.658 4.824 -8.963 1.00 81.62 104 CYS A N 1
ATOM 809 C CA . CYS A 1 104 ? 11.744 3.879 -9.168 1.00 81.62 104 CYS A CA 1
ATOM 810 C C . CYS A 1 104 ? 12.942 4.572 -9.816 1.00 81.62 104 CYS A C 1
ATOM 812 O O . CYS A 1 104 ? 12.823 5.192 -10.874 1.00 81.62 104 CYS A O 1
ATOM 814 N N . ILE A 1 105 ? 14.121 4.417 -9.212 1.00 74.81 105 ILE A N 1
ATOM 815 C CA . ILE A 1 105 ? 15.352 5.070 -9.682 1.00 74.81 105 ILE A CA 1
ATOM 816 C C . ILE A 1 105 ? 15.731 4.625 -11.101 1.00 74.81 105 ILE A C 1
ATOM 818 O O . ILE A 1 105 ? 16.264 5.422 -11.869 1.00 74.81 105 ILE A O 1
ATOM 822 N N . THR A 1 106 ? 15.467 3.367 -11.454 1.00 70.94 106 THR A N 1
ATOM 823 C CA . THR A 1 106 ? 15.903 2.779 -12.729 1.00 70.94 106 THR A CA 1
ATOM 824 C C . THR A 1 106 ? 14.834 2.814 -13.811 1.00 70.94 106 THR A C 1
ATOM 826 O O . THR A 1 106 ? 15.168 2.976 -14.981 1.00 70.94 106 THR A O 1
ATOM 829 N N . THR A 1 107 ? 13.559 2.682 -13.449 1.00 69.06 107 THR A N 1
ATOM 830 C CA . THR A 1 107 ? 12.471 2.487 -14.421 1.00 69.06 107 THR A CA 1
ATOM 831 C C . THR A 1 107 ? 11.445 3.620 -14.447 1.00 69.06 107 THR A C 1
ATOM 833 O O . THR A 1 107 ? 10.551 3.609 -15.291 1.00 69.06 107 THR A O 1
ATOM 836 N N . GLY A 1 108 ? 11.586 4.634 -13.588 1.00 78.00 108 GLY A N 1
ATOM 837 C CA . GLY A 1 108 ? 10.718 5.810 -13.575 1.00 78.00 108 GLY A CA 1
ATOM 838 C C . GLY A 1 108 ? 9.511 5.669 -12.647 1.00 78.00 108 GLY A C 1
ATOM 839 O O . GLY A 1 108 ? 9.632 5.163 -11.536 1.00 78.00 108 GLY A O 1
ATOM 840 N N . LEU A 1 109 ? 8.355 6.188 -13.069 1.00 84.81 109 LEU A N 1
ATOM 841 C CA . LEU A 1 109 ? 7.155 6.294 -12.236 1.00 84.81 109 LEU A CA 1
ATOM 842 C C . LEU A 1 109 ? 6.182 5.140 -12.502 1.00 84.81 109 LEU A C 1
ATOM 844 O O . LEU A 1 109 ? 5.725 4.973 -13.632 1.00 84.81 109 LEU A O 1
ATOM 848 N N . TYR A 1 110 ? 5.791 4.427 -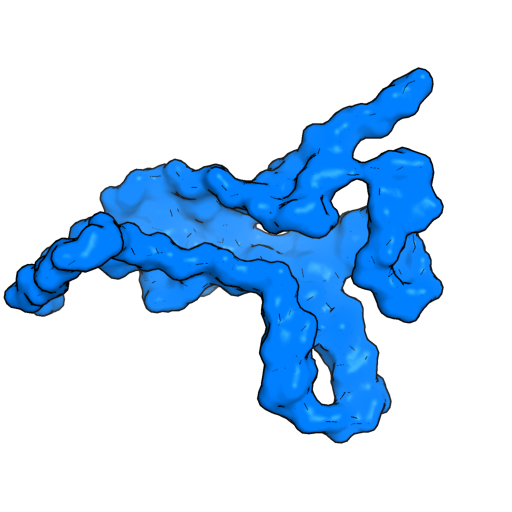11.447 1.00 86.44 110 TYR A N 1
ATOM 849 C CA . TYR A 1 110 ? 4.609 3.565 -11.463 1.00 86.44 110 TYR A CA 1
ATOM 850 C C . TYR A 1 110 ? 3.465 4.257 -10.732 1.00 86.44 110 TYR A C 1
ATOM 852 O O . TYR A 1 110 ? 3.677 4.919 -9.717 1.00 86.44 110 TYR A O 1
ATOM 860 N N . ILE A 1 111 ? 2.250 4.085 -11.238 1.00 91.62 111 ILE A N 1
ATOM 861 C CA . ILE A 1 111 ? 1.028 4.515 -10.562 1.00 91.62 111 ILE A CA 1
ATOM 862 C C . ILE A 1 111 ? 0.212 3.254 -10.343 1.00 91.62 111 ILE A C 1
ATOM 864 O O . ILE A 1 111 ? -0.168 2.587 -11.305 1.00 91.62 111 ILE A O 1
ATOM 868 N N 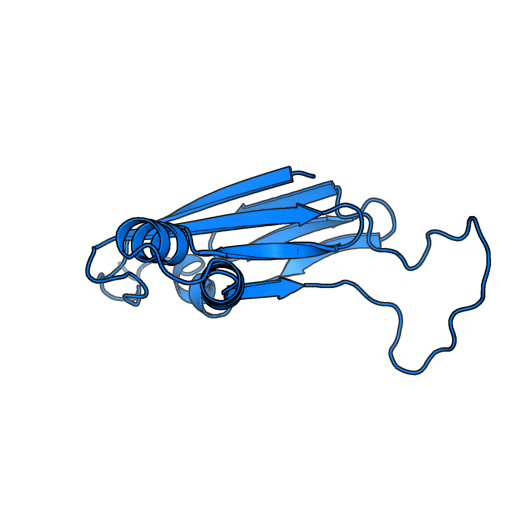. VAL A 1 112 ? -0.002 2.915 -9.080 1.00 92.69 112 VAL A N 1
ATOM 869 C CA . VAL A 1 112 ? -0.796 1.757 -8.671 1.00 92.69 112 VAL A CA 1
ATOM 870 C C . VAL A 1 112 ? -1.979 2.231 -7.839 1.00 92.69 112 VAL A C 1
ATOM 872 O O . VAL A 1 112 ? -1.972 3.336 -7.301 1.00 92.69 112 VAL A O 1
ATOM 875 N N . GLN A 1 113 ? -3.010 1.404 -7.756 1.00 94.88 113 GLN A N 1
ATOM 876 C CA . GLN A 1 113 ? -4.184 1.653 -6.935 1.00 94.88 113 GLN A CA 1
ATOM 877 C C . GLN A 1 113 ? -4.501 0.367 -6.190 1.00 94.88 113 GLN A C 1
ATOM 879 O O . GLN A 1 113 ? -4.543 -0.701 -6.797 1.00 94.88 113 GLN A O 1
ATOM 884 N N . LEU A 1 114 ? -4.677 0.479 -4.879 1.00 95.06 114 LEU A N 1
ATOM 885 C CA . LEU A 1 114 ? -5.217 -0.598 -4.071 1.00 95.06 114 LEU A CA 1
ATOM 886 C C . LEU A 1 114 ? -6.747 -0.552 -4.176 1.00 95.06 114 LEU A C 1
ATOM 888 O O . LEU A 1 114 ? -7.331 0.527 -4.125 1.00 95.06 114 LEU A O 1
ATOM 892 N N . ASP A 1 115 ? -7.405 -1.701 -4.319 1.00 93.31 115 ASP A N 1
ATOM 893 C CA . ASP A 1 115 ? -8.857 -1.752 -4.553 1.00 93.31 115 ASP A CA 1
ATOM 894 C C . ASP A 1 115 ? -9.655 -1.043 -3.441 1.00 93.31 115 ASP A C 1
ATOM 896 O O . ASP A 1 115 ? -10.609 -0.316 -3.714 1.00 93.31 115 ASP A O 1
ATOM 900 N N . ILE A 1 116 ? -9.220 -1.177 -2.181 1.00 93.25 116 ILE A N 1
ATOM 901 C CA . ILE A 1 116 ? -9.843 -0.492 -1.035 1.00 93.25 116 ILE A CA 1
ATOM 902 C C . ILE A 1 116 ? -9.569 1.024 -1.001 1.00 93.25 116 ILE A C 1
ATOM 904 O O . ILE A 1 116 ? -10.203 1.744 -0.228 1.00 93.25 116 ILE A O 1
ATOM 908 N N . ASP A 1 117 ? -8.669 1.526 -1.851 1.00 93.81 117 ASP A N 1
ATOM 909 C CA . ASP A 1 117 ? -8.353 2.949 -2.007 1.00 93.81 117 ASP A CA 1
ATOM 910 C C . ASP A 1 117 ? -9.175 3.604 -3.133 1.00 93.81 117 ASP A C 1
ATOM 912 O O . ASP A 1 117 ? -9.344 4.826 -3.140 1.00 93.81 117 ASP A O 1
ATOM 916 N N . GLU A 1 118 ? -9.718 2.814 -4.072 1.00 92.56 118 GLU A N 1
ATOM 917 C CA . GLU A 1 118 ? -10.467 3.299 -5.244 1.00 92.56 118 GLU A CA 1
ATOM 918 C C . GLU A 1 118 ? -11.555 4.340 -4.902 1.00 92.56 118 GLU A C 1
ATOM 920 O O . GLU A 1 118 ? -11.661 5.358 -5.604 1.00 92.56 118 GLU A O 1
ATOM 925 N N . PRO A 1 119 ? -12.353 4.169 -3.826 1.00 91.12 119 PRO A N 1
ATOM 926 C CA . PRO A 1 119 ? -13.374 5.146 -3.452 1.00 91.12 119 PRO A CA 1
ATOM 927 C C . PRO A 1 119 ? -12.809 6.539 -3.137 1.00 91.12 119 PRO A C 1
ATOM 929 O O . PRO A 1 119 ? -13.458 7.545 -3.419 1.00 91.12 119 PRO A O 1
ATOM 932 N N . TYR A 1 120 ? -11.581 6.616 -2.621 1.00 88.62 120 TYR A N 1
ATOM 933 C CA . TYR A 1 120 ? -10.938 7.857 -2.173 1.00 88.62 120 TYR A CA 1
ATOM 934 C C . TYR A 1 120 ? -10.305 8.672 -3.306 1.00 88.62 120 TYR A C 1
ATOM 936 O O . TYR A 1 120 ? -9.891 9.815 -3.097 1.00 88.62 120 TYR A O 1
ATOM 944 N N . GLY A 1 121 ? -10.283 8.127 -4.526 1.00 80.44 121 GLY A N 1
ATOM 945 C CA . GLY A 1 121 ? -9.944 8.874 -5.739 1.00 80.44 121 GLY A CA 1
ATOM 946 C C . GLY A 1 121 ? -11.124 9.571 -6.409 1.00 80.44 121 GLY A C 1
ATOM 947 O O . GLY A 1 121 ? -10.929 10.357 -7.340 1.00 80.44 121 GLY A O 1
ATOM 948 N N . LYS A 1 122 ? -12.351 9.313 -5.948 1.00 74.25 122 LYS A N 1
ATOM 949 C CA . LYS A 1 122 ? -13.575 9.866 -6.533 1.00 74.25 122 LYS A CA 1
ATOM 950 C C . LYS A 1 122 ? -13.996 11.119 -5.767 1.00 74.25 122 LYS A C 1
ATOM 952 O O . LYS A 1 122 ? -13.979 11.166 -4.541 1.00 74.25 122 LYS A O 1
ATOM 957 N N . THR A 1 123 ? -14.403 12.160 -6.488 1.00 59.56 123 THR A N 1
ATOM 958 C CA . THR A 1 123 ? -15.083 13.302 -5.866 1.00 59.56 123 THR A CA 1
ATOM 959 C C . THR A 1 123 ? -16.465 12.862 -5.400 1.00 59.56 123 THR A C 1
ATOM 961 O O . THR A 1 123 ? -17.212 12.289 -6.196 1.00 59.56 123 THR A O 1
ATOM 964 N N . ILE A 1 124 ? -16.819 13.158 -4.147 1.00 57.00 124 ILE A N 1
ATOM 965 C CA . ILE A 1 124 ? -18.173 12.939 -3.623 1.00 57.00 124 ILE A CA 1
ATOM 966 C C . ILE A 1 124 ? -19.152 13.697 -4.535 1.00 57.00 124 ILE A C 1
ATOM 968 O O . ILE A 1 124 ? -18.949 14.898 -4.743 1.00 57.00 124 ILE A O 1
ATOM 972 N N . PRO A 1 125 ? -20.173 13.041 -5.115 1.00 52.91 125 PRO A N 1
ATOM 973 C CA . PRO A 1 125 ? -21.212 13.746 -5.852 1.00 52.91 125 PRO A CA 1
ATOM 974 C C . PRO A 1 125 ? -21.872 14.777 -4.930 1.00 52.91 125 PRO A C 1
ATOM 976 O O . PRO A 1 125 ? -22.238 14.442 -3.804 1.00 52.91 125 PRO A O 1
ATOM 979 N N . SER A 1 126 ? -21.974 16.021 -5.402 1.00 48.66 126 SER A N 1
ATOM 980 C CA . SER A 1 126 ? -22.635 17.131 -4.700 1.00 48.66 126 SER A CA 1
ATOM 981 C C . SER A 1 126 ? -24.112 16.871 -4.442 1.00 48.66 126 SER A C 1
ATOM 983 O O . SER A 1 126 ? -24.756 16.375 -5.397 1.00 48.66 126 SER A O 1
#

Secondary structure (DSSP, 8-state):
-EEEEEEEE-SBTTB---SSSSSEEEEEEEEETTTEEEEEEHHHHHHHHHHT--HHHHHHHTEEEEE-----TT------TT-TTSS--EEEEEEETTEEEEEETTTEEEEE--GGGGGGGSPPP-

Radius of gyration: 16.86 Å; chains: 1; bounding box: 49×34×41 Å

Sequence (126 aa):
HNADHEIFQTGLPGFPDNSHGGAWDGRIYMGNYHSGLWVIDIESLMVAGLEGGNKTDAHMDSTVGYHLPHGADGAPLDSSYYDFGWTPFIWAAEHYKGYTYLSCITTGLYIVQLDIDEPYGKTIPS

Foldseek 3Di:
DDKDKDKDFADDVLAHDPAPPDRIWMWIFDADQQFFTWIFTPRLLVVCVVVVDDVVVSRVVRGQDGDFQADDPPDDDDDDPPPCQGGFRFPDWYDDQQWTWTQTPRPGIDIHGRPSSVSSNDDDDD

pLDDT: mean 83.81, std 14.71, range [46.19, 97.38]